Protein AF-A0A7S1ILS4-F1 (afdb_monomer_lite)

InterPro domains:
  IPR007502 Helicase-associated domain [SM00847] (25-120)
  IPR048333 Helicase associated domain (HA2), winged-helix domain [PF04408] (26-55)

Radius of gyration: 20.79 Å; chains: 1; bounding box: 52×35×56 Å

pLDDT: mean 87.84, std 11.32, range [39.38, 97.0]

Organism: NCBI:txid73025

Structure (mmCIF, N/CA/C/O backbone):
data_AF-A0A7S1ILS4-F1
#
_entry.id   AF-A0A7S1ILS4-F1
#
loop_
_atom_site.group_PDB
_atom_site.id
_atom_site.type_symbol
_atom_site.label_atom_id
_atom_site.label_alt_id
_atom_site.label_comp_id
_atom_site.label_asym_id
_atom_site.label_entity_id
_atom_site.label_seq_id
_atom_site.pdbx_PDB_ins_code
_atom_site.Cartn_x
_atom_site.Cartn_y
_atom_site.Cartn_z
_atom_site.occupancy
_atom_site.B_iso_or_equiv
_atom_site.auth_seq_id
_atom_site.auth_comp_id
_atom_site.auth_asym_id
_atom_site.auth_atom_id
_atom_site.pdbx_PDB_model_num
ATOM 1 N N . ILE A 1 1 ? -14.134 -7.458 15.279 1.00 80.06 1 ILE A N 1
ATOM 2 C CA . ILE A 1 1 ? -14.961 -7.548 16.512 1.00 80.06 1 ILE A CA 1
ATOM 3 C C . ILE A 1 1 ? -15.825 -6.297 16.672 1.00 80.06 1 ILE A C 1
ATOM 5 O O . ILE A 1 1 ? -17.032 -6.411 16.493 1.00 80.06 1 ILE A O 1
ATOM 9 N N . ASN A 1 2 ? -15.238 -5.109 16.867 1.00 83.38 2 ASN A N 1
ATOM 10 C CA . ASN A 1 2 ? -16.013 -3.866 17.044 1.00 83.38 2 ASN A CA 1
ATOM 11 C C . ASN A 1 2 ? -16.892 -3.510 15.831 1.00 83.38 2 ASN A C 1
ATOM 13 O O . ASN A 1 2 ? -18.072 -3.226 16.004 1.00 83.38 2 ASN A O 1
ATOM 17 N N . ALA A 1 3 ? -16.368 -3.621 14.603 1.00 84.06 3 ALA A N 1
ATOM 18 C CA . ALA A 1 3 ? -17.144 -3.367 13.380 1.00 84.06 3 ALA A CA 1
ATOM 19 C C . ALA A 1 3 ? -18.372 -4.288 13.229 1.00 84.06 3 ALA A C 1
ATOM 21 O O . ALA A 1 3 ? -19.401 -3.876 12.707 1.00 84.06 3 ALA A O 1
ATOM 22 N N . LEU A 1 4 ? -18.276 -5.519 13.742 1.00 86.44 4 LEU A N 1
ATOM 23 C CA . LEU A 1 4 ? -19.348 -6.518 13.724 1.00 86.44 4 LEU A CA 1
ATOM 24 C C . LEU A 1 4 ? -20.260 -6.437 14.960 1.00 86.44 4 LEU A C 1
ATOM 26 O O . LEU A 1 4 ? -21.160 -7.256 15.103 1.00 86.44 4 LEU A O 1
ATOM 30 N N . ARG A 1 5 ? -20.025 -5.474 15.865 1.00 85.31 5 ARG A N 1
ATOM 31 C CA . ARG A 1 5 ? -20.774 -5.289 17.122 1.00 85.31 5 ARG A CA 1
ATOM 32 C C . ARG A 1 5 ? -20.798 -6.537 18.016 1.00 85.31 5 ARG A C 1
ATOM 34 O O . ARG A 1 5 ? -21.781 -6.797 18.700 1.00 85.31 5 ARG A O 1
A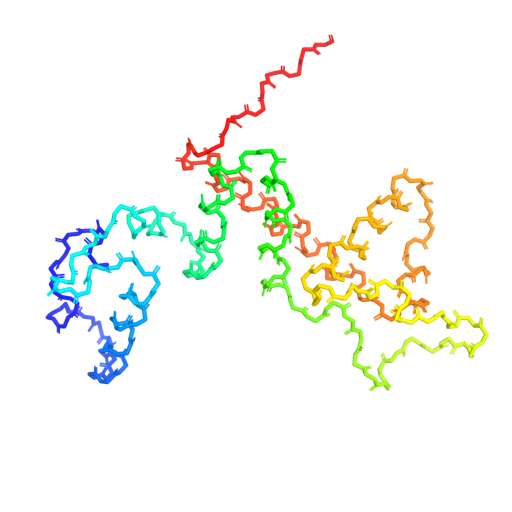TOM 41 N N . LEU A 1 6 ? -19.695 -7.286 18.039 1.00 86.12 6 LEU A N 1
ATOM 42 C CA . LEU A 1 6 ? -19.567 -8.535 18.805 1.00 86.12 6 LEU A CA 1
ATOM 43 C C . LEU A 1 6 ? -19.158 -8.337 20.280 1.00 86.12 6 LEU A C 1
ATOM 45 O O . LEU A 1 6 ? -18.887 -9.314 20.972 1.00 86.12 6 LEU A O 1
ATOM 49 N N . GLY A 1 7 ? -19.120 -7.094 20.769 1.00 85.62 7 GLY A N 1
ATOM 50 C CA . GLY A 1 7 ? -18.762 -6.762 22.152 1.00 85.62 7 GLY A CA 1
ATOM 51 C C . GLY A 1 7 ? -17.266 -6.521 22.369 1.00 85.62 7 GLY A C 1
ATOM 52 O O . GLY A 1 7 ? -16.534 -6.227 21.425 1.00 85.62 7 GLY A O 1
ATOM 53 N N . ASP A 1 8 ? -16.830 -6.606 23.629 1.00 86.88 8 ASP A N 1
ATOM 54 C CA . ASP A 1 8 ? -15.442 -6.350 24.031 1.00 86.88 8 ASP A CA 1
ATOM 55 C C . ASP A 1 8 ? -14.507 -7.463 23.512 1.00 86.88 8 ASP A C 1
ATOM 57 O O . ASP A 1 8 ? -14.719 -8.640 23.838 1.00 86.88 8 ASP A O 1
ATOM 61 N N . PRO A 1 9 ? -13.449 -7.133 22.743 1.00 87.69 9 PRO A N 1
ATOM 62 C CA . PRO A 1 9 ? -12.479 -8.117 22.271 1.00 87.69 9 PRO A CA 1
ATOM 63 C C . PRO A 1 9 ? -11.789 -8.904 23.400 1.00 87.69 9 PRO A C 1
ATOM 65 O O . PRO A 1 9 ? -11.354 -10.028 23.157 1.00 87.69 9 PRO A O 1
ATOM 68 N N . ARG A 1 10 ? -11.739 -8.379 24.634 1.00 89.88 10 ARG A N 1
ATOM 69 C CA . ARG A 1 10 ? -11.186 -9.072 25.819 1.00 89.88 10 ARG A CA 1
ATOM 70 C C . ARG A 1 10 ? -12.061 -10.231 26.294 1.00 89.88 10 ARG A C 1
ATOM 72 O O . ARG A 1 10 ? -11.562 -11.255 26.770 1.00 89.88 10 ARG A O 1
ATOM 79 N N . ALA A 1 11 ? -13.374 -10.079 26.159 1.00 89.12 11 ALA A N 1
ATOM 80 C CA . ALA A 1 11 ? -14.349 -11.092 26.547 1.00 89.12 11 ALA A CA 1
ATOM 81 C C . ALA A 1 11 ? -14.649 -12.082 25.409 1.00 89.12 11 ALA A C 1
ATOM 83 O O . ALA A 1 11 ? -15.169 -13.169 25.669 1.00 89.12 11 ALA A O 1
ATOM 84 N N . PHE A 1 12 ? -14.300 -11.736 24.165 1.00 89.06 12 PHE A N 1
ATOM 85 C CA . PHE A 1 12 ? -14.643 -12.519 22.983 1.00 89.06 12 PHE A CA 1
ATOM 86 C C . PHE A 1 12 ? -14.019 -13.936 23.014 1.00 89.06 12 PHE A C 1
ATOM 88 O O . PHE A 1 12 ? -12.821 -14.084 23.281 1.00 89.06 12 PHE A O 1
ATOM 95 N N . PRO A 1 13 ? -14.801 -15.005 22.762 1.00 88.06 13 PRO A N 1
ATOM 96 C CA . PRO A 1 13 ? -14.333 -16.386 22.877 1.00 88.06 13 PRO A CA 1
ATOM 97 C C . PRO A 1 13 ? -13.528 -16.821 21.641 1.00 88.06 13 PRO A C 1
ATOM 99 O O . PRO A 1 13 ? -14.026 -17.526 20.767 1.00 88.06 13 PRO A O 1
ATOM 102 N N . ILE A 1 14 ? -12.266 -16.394 21.567 1.00 87.44 14 ILE A N 1
ATOM 103 C CA . ILE A 1 14 ? -11.302 -16.841 20.548 1.00 87.44 14 ILE A CA 1
ATOM 104 C C . ILE A 1 14 ? -10.793 -18.245 20.916 1.00 87.44 14 ILE A C 1
ATOM 106 O O . ILE A 1 14 ? -10.495 -18.488 22.085 1.00 87.44 14 ILE A O 1
ATOM 110 N N . LEU A 1 15 ? -10.685 -19.145 19.927 1.00 89.38 15 LEU A N 1
ATOM 111 C CA . LEU A 1 15 ? -10.233 -20.534 20.113 1.00 89.38 15 LEU A CA 1
ATOM 112 C C . LEU A 1 15 ? -8.849 -20.605 20.778 1.00 89.38 15 LEU A C 1
ATOM 114 O O . LEU A 1 15 ? -8.685 -21.257 21.804 1.00 89.38 15 LEU A O 1
ATOM 118 N N . GLU A 1 16 ? -7.879 -19.882 20.220 1.00 90.31 16 GLU A N 1
ATOM 119 C CA . GLU A 1 16 ? -6.555 -19.680 20.806 1.00 90.31 16 GLU A CA 1
ATOM 120 C C . GLU A 1 16 ? -6.439 -18.219 21.234 1.00 90.31 16 GLU A C 1
ATOM 122 O O . GLU A 1 16 ? -6.254 -17.318 20.412 1.00 90.31 16 GLU A O 1
ATOM 127 N N . ARG A 1 17 ? -6.626 -17.959 22.532 1.00 88.06 17 ARG A N 1
ATOM 128 C CA . ARG A 1 17 ? -6.577 -16.589 23.047 1.00 88.06 17 ARG A CA 1
ATOM 129 C C . ARG A 1 17 ? -5.143 -16.046 22.987 1.00 88.06 17 ARG A C 1
ATOM 131 O O . ARG A 1 17 ? -4.243 -16.682 23.540 1.00 88.06 17 ARG A O 1
ATOM 138 N N . PRO A 1 18 ? -4.923 -14.853 22.401 1.00 90.81 18 PRO A N 1
ATOM 139 C CA . PRO A 1 18 ? -3.644 -14.168 22.522 1.00 90.81 18 PRO A CA 1
ATOM 140 C C . PRO A 1 18 ? -3.400 -13.748 23.977 1.00 90.81 18 PRO A C 1
ATOM 142 O O . PRO A 1 18 ? -4.325 -13.685 24.793 1.00 90.81 18 PRO A O 1
ATOM 145 N N . SER A 1 19 ? -2.147 -13.429 24.310 1.00 93.44 19 SER A N 1
ATOM 146 C CA . SER A 1 19 ? -1.835 -12.881 25.629 1.00 93.44 19 SER A CA 1
ATOM 147 C C . SER A 1 19 ? -2.535 -11.534 25.834 1.00 93.44 19 SER A C 1
ATOM 149 O O . SER A 1 19 ? -2.766 -10.777 24.888 1.00 93.44 19 SER A O 1
ATOM 151 N N . TYR A 1 20 ? -2.841 -11.211 27.092 1.00 92.62 20 TYR A N 1
ATOM 152 C CA . TYR A 1 20 ? -3.469 -9.936 27.443 1.00 92.62 20 TYR A CA 1
ATOM 153 C C . TYR A 1 20 ? -2.664 -8.734 26.924 1.00 92.62 20 TYR A C 1
ATOM 155 O O . TYR A 1 20 ? -3.233 -7.785 26.401 1.00 92.62 20 TYR A O 1
ATOM 163 N N . GLN A 1 21 ? -1.332 -8.803 27.004 1.00 95.00 21 GLN A N 1
ATOM 164 C CA . GLN A 1 21 ? -0.444 -7.740 26.525 1.00 95.00 21 GLN A CA 1
ATOM 165 C C . GLN A 1 21 ? -0.574 -7.513 25.015 1.00 95.00 21 GLN A C 1
ATOM 167 O O . GLN A 1 21 ? -0.742 -6.376 24.591 1.00 95.00 21 GLN A O 1
ATOM 172 N N . VAL A 1 22 ? -0.584 -8.587 24.215 1.00 94.31 22 VAL A N 1
ATOM 173 C CA . VAL A 1 22 ? -0.757 -8.495 22.754 1.00 94.31 22 VAL A CA 1
ATOM 174 C C . VAL A 1 22 ? -2.101 -7.861 22.401 1.00 94.31 22 VAL A C 1
ATOM 176 O O . VAL A 1 22 ? -2.180 -7.038 21.490 1.00 94.31 22 VAL A O 1
ATOM 179 N N . LEU A 1 23 ? -3.158 -8.210 23.138 1.00 93.31 23 LEU A N 1
ATOM 180 C CA . LEU A 1 23 ? -4.479 -7.630 22.925 1.00 93.31 23 LEU A CA 1
ATOM 181 C C . LEU A 1 23 ? -4.508 -6.129 23.247 1.00 93.31 23 LEU A C 1
ATOM 183 O O . LEU A 1 23 ? -5.014 -5.341 22.449 1.00 93.31 23 LEU A O 1
ATOM 187 N N . GLU A 1 24 ? -3.942 -5.726 24.386 1.00 94.44 24 GLU A N 1
ATOM 188 C CA . GLU A 1 24 ? -3.857 -4.314 24.771 1.00 94.44 24 GLU A CA 1
ATOM 189 C C . GLU A 1 24 ? -3.020 -3.496 23.787 1.00 94.44 24 GLU A C 1
ATOM 191 O O . GLU A 1 24 ? -3.383 -2.367 23.454 1.00 94.44 24 GLU A O 1
ATOM 196 N N . ASP A 1 25 ? -1.920 -4.052 23.286 1.00 95.25 25 ASP A N 1
ATOM 197 C CA . ASP A 1 25 ? -1.067 -3.359 22.326 1.00 95.25 25 ASP A CA 1
ATOM 198 C C . ASP A 1 25 ? -1.768 -3.178 20.973 1.00 95.25 25 ASP A C 1
ATOM 200 O O . ASP A 1 25 ? -1.718 -2.082 20.410 1.00 95.25 25 ASP A O 1
ATOM 204 N N . ALA A 1 26 ? -2.536 -4.172 20.512 1.00 93.56 26 ALA A N 1
ATOM 205 C CA . ALA A 1 26 ? -3.384 -4.031 19.328 1.00 93.56 26 ALA A CA 1
ATOM 206 C C . ALA A 1 26 ? -4.468 -2.949 19.511 1.00 93.56 26 ALA A C 1
ATOM 208 O O . ALA A 1 26 ? -4.724 -2.158 18.600 1.00 93.56 26 ALA A O 1
ATOM 209 N N . ILE A 1 27 ? -5.088 -2.858 20.695 1.00 94.00 27 ILE A N 1
ATOM 210 C CA . ILE A 1 27 ? -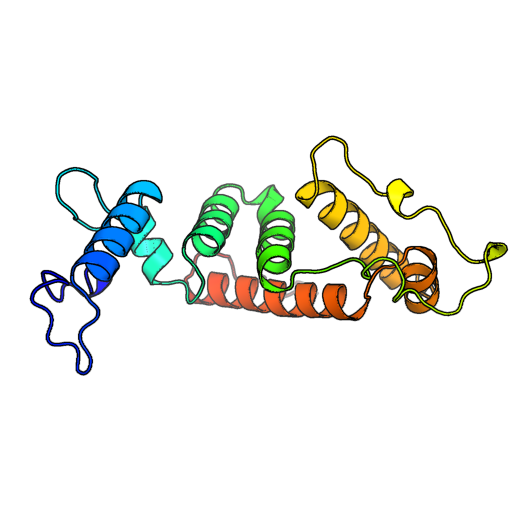6.074 -1.807 21.004 1.00 94.00 27 ILE A CA 1
ATOM 211 C C . ILE A 1 27 ? -5.412 -0.424 21.007 1.00 94.00 27 ILE A C 1
ATOM 213 O O . ILE A 1 27 ? -5.961 0.519 20.429 1.00 94.00 27 ILE A O 1
ATOM 217 N N . LYS A 1 28 ? -4.222 -0.285 21.603 1.00 94.81 28 LYS A N 1
ATOM 218 C CA . LYS A 1 28 ? -3.450 0.972 21.571 1.00 94.81 28 LYS A CA 1
ATOM 219 C C . LYS A 1 28 ? -3.077 1.370 20.147 1.00 94.81 28 LYS A C 1
ATOM 221 O O . LYS A 1 28 ? -3.155 2.549 19.807 1.00 94.81 28 LYS A O 1
ATOM 226 N N . GLU A 1 29 ? -2.689 0.417 19.307 1.00 94.25 29 GLU A N 1
ATOM 227 C CA . GLU A 1 29 ? -2.374 0.684 17.904 1.00 94.25 29 GLU A CA 1
ATOM 228 C C . GLU A 1 29 ? -3.616 1.141 17.123 1.00 94.25 29 GLU A C 1
ATOM 230 O O . GLU A 1 29 ? -3.569 2.129 16.384 1.00 94.25 29 GLU A O 1
ATOM 235 N N . LEU A 1 30 ? -4.762 0.497 17.345 1.00 94.75 30 LEU A N 1
ATOM 236 C CA . LEU A 1 30 ? -6.041 0.896 16.757 1.00 94.75 30 LEU A CA 1
ATOM 237 C C . LEU A 1 30 ? -6.490 2.302 17.198 1.00 94.75 30 LEU A C 1
ATOM 239 O O . LEU A 1 30 ? -7.032 3.057 16.389 1.00 94.75 30 LEU A O 1
ATOM 243 N N . LYS A 1 31 ? -6.231 2.682 18.453 1.00 95.06 31 LYS A N 1
ATOM 244 C CA . LYS A 1 31 ? -6.426 4.056 18.949 1.00 95.06 31 LYS A CA 1
ATOM 245 C C . LYS A 1 31 ? -5.489 5.041 18.250 1.00 95.06 31 LYS A C 1
ATOM 247 O O . LYS A 1 31 ? -5.942 5.990 17.617 1.00 95.06 31 LYS A O 1
ATOM 252 N N . LYS A 1 32 ? -4.185 4.746 18.228 1.00 93.69 32 LYS A N 1
ATOM 253 C CA . LYS A 1 32 ? -3.151 5.578 17.581 1.00 93.69 32 LYS A CA 1
ATOM 254 C C . LYS A 1 32 ? -3.416 5.808 16.090 1.00 93.69 32 LYS A C 1
ATOM 256 O O . LYS A 1 32 ? -3.142 6.881 15.557 1.00 93.69 32 LYS A O 1
ATOM 261 N N . THR A 1 33 ? -3.935 4.801 15.396 1.00 92.31 33 THR A N 1
ATOM 262 C CA . THR A 1 33 ? -4.296 4.899 13.973 1.00 92.31 33 THR A CA 1
ATOM 263 C C . THR A 1 33 ? -5.621 5.632 13.746 1.00 92.31 33 THR A C 1
ATOM 265 O O . THR A 1 33 ? -5.913 6.015 12.609 1.00 92.31 33 THR A O 1
ATOM 268 N N . GLY A 1 34 ? -6.387 5.904 14.804 1.00 93.44 34 GLY A N 1
ATOM 269 C CA . GLY A 1 34 ? -7.691 6.558 14.762 1.00 93.44 34 GLY A CA 1
ATOM 270 C C . GLY A 1 34 ? -8.828 5.631 14.335 1.00 93.44 34 GLY A C 1
ATOM 271 O O . GLY A 1 34 ? -9.903 6.121 13.996 1.00 93.44 34 GLY A O 1
ATOM 272 N N . ALA A 1 35 ? -8.610 4.312 14.315 1.00 95.19 35 ALA A N 1
ATOM 273 C CA . ALA A 1 35 ? -9.652 3.324 14.042 1.00 95.19 35 ALA A CA 1
ATOM 274 C C . ALA A 1 35 ? -10.601 3.147 15.243 1.00 95.19 35 ALA A C 1
ATOM 276 O O . ALA A 1 35 ? -11.789 2.868 15.060 1.00 95.19 35 ALA A O 1
ATOM 277 N N . LEU A 1 36 ? -10.094 3.356 16.461 1.00 95.75 36 LEU A N 1
ATOM 278 C CA . LEU A 1 36 ? -10.876 3.425 17.696 1.00 95.75 36 LEU A CA 1
ATOM 279 C C . LEU A 1 36 ? -10.750 4.807 18.345 1.00 95.75 36 LEU A C 1
ATOM 281 O O . LEU A 1 36 ? -9.738 5.485 18.192 1.00 95.75 36 LEU A O 1
ATOM 285 N N . SER A 1 37 ? -11.780 5.212 19.083 1.00 94.75 37 SER A N 1
ATOM 286 C CA . SER A 1 37 ? -11.741 6.399 19.938 1.00 94.75 37 SER A CA 1
ATOM 287 C C . SER A 1 37 ? -10.827 6.169 21.145 1.00 94.75 37 SER A C 1
ATOM 289 O O . SER A 1 37 ? -10.920 5.130 21.804 1.00 94.75 37 SER A O 1
ATOM 291 N N . ASP A 1 38 ? -9.995 7.160 21.475 1.00 90.75 38 ASP A N 1
ATOM 292 C CA . ASP A 1 38 ? -9.038 7.077 22.585 1.00 90.75 38 ASP A CA 1
ATOM 293 C C . ASP A 1 38 ? -9.709 6.806 23.940 1.00 90.75 38 ASP A C 1
ATOM 295 O O . ASP A 1 38 ? -9.248 5.951 24.704 1.00 90.75 38 ASP A O 1
ATOM 299 N N . GLY A 1 39 ? -10.814 7.505 24.220 1.00 89.69 39 GLY A N 1
ATOM 300 C CA . GLY A 1 39 ? -11.488 7.457 25.519 1.00 89.69 39 GLY A CA 1
ATOM 301 C C . GLY A 1 39 ? -12.462 6.292 25.689 1.00 89.69 39 GLY A C 1
ATOM 302 O O . GLY A 1 39 ? -12.571 5.752 26.784 1.00 89.69 39 GLY A O 1
ATOM 303 N N . THR A 1 40 ? -13.178 5.901 24.629 1.00 89.50 40 THR A N 1
ATOM 304 C CA . THR A 1 40 ? -14.315 4.963 24.736 1.00 89.50 40 THR A CA 1
ATOM 305 C C . THR A 1 40 ? -14.094 3.618 24.051 1.00 89.50 40 THR A C 1
ATOM 307 O O . THR A 1 40 ? -14.961 2.753 24.154 1.00 89.50 40 THR A O 1
ATOM 310 N N . GLU A 1 41 ? -12.990 3.442 23.314 1.00 92.12 41 GLU A N 1
ATOM 311 C CA . GLU A 1 41 ? -12.711 2.237 22.506 1.00 92.12 41 GLU A CA 1
ATOM 312 C C . GLU A 1 41 ? -13.789 1.911 21.461 1.00 92.12 41 GLU A C 1
ATOM 314 O O . GLU A 1 41 ? -13.815 0.824 20.882 1.00 92.12 41 GLU A O 1
ATOM 319 N N . GLN A 1 42 ? -14.660 2.878 21.166 1.00 92.31 42 GLN A N 1
ATOM 320 C CA . GLN A 1 42 ? -15.672 2.755 20.127 1.00 92.31 42 GLN A CA 1
ATOM 321 C C . GLN A 1 42 ? -15.042 2.894 18.747 1.00 92.31 42 GLN A C 1
ATOM 323 O O . GLN A 1 42 ? -14.107 3.673 18.548 1.00 92.31 42 GLN A O 1
ATOM 328 N N . ILE A 1 43 ? -15.576 2.148 17.782 1.00 94.94 43 ILE A N 1
ATOM 329 C CA . ILE A 1 43 ? -15.142 2.245 16.390 1.00 94.94 43 ILE A CA 1
ATOM 330 C C . ILE A 1 43 ? -15.470 3.628 15.817 1.00 94.94 43 ILE A C 1
ATOM 332 O O . ILE A 1 43 ? -16.577 4.139 15.987 1.00 94.94 43 ILE A O 1
ATOM 336 N N . THR A 1 44 ? -14.494 4.249 15.158 1.00 95.44 44 THR A N 1
ATOM 337 C CA . THR A 1 44 ? -14.668 5.553 14.504 1.00 95.44 44 THR A CA 1
ATOM 338 C C . THR A 1 44 ? -15.194 5.374 13.074 1.00 95.44 44 THR A C 1
ATOM 340 O O . THR A 1 44 ? -15.111 4.272 12.528 1.00 95.44 44 THR A O 1
ATOM 343 N N . PRO A 1 45 ? -15.671 6.438 12.395 1.00 92.88 45 PRO A N 1
ATOM 344 C CA . PRO A 1 45 ? -16.003 6.358 10.970 1.00 92.88 45 PRO A CA 1
ATOM 345 C C . PRO A 1 45 ? -14.829 5.868 10.107 1.00 92.88 45 PRO A C 1
ATOM 347 O O . PRO A 1 45 ? -15.019 5.041 9.219 1.00 92.88 45 PRO A O 1
ATOM 350 N N . MET A 1 46 ? -13.605 6.311 10.421 1.00 92.62 46 MET A N 1
ATOM 351 C CA . MET A 1 46 ? -12.381 5.810 9.786 1.00 92.62 46 MET A CA 1
ATOM 352 C C . MET A 1 46 ? -12.187 4.313 10.065 1.00 92.62 46 MET A C 1
ATOM 354 O O . MET A 1 46 ? -11.923 3.549 9.144 1.00 92.62 46 MET A O 1
ATOM 358 N N . GLY A 1 47 ? -12.374 3.869 11.311 1.00 94.25 47 GLY A N 1
ATOM 359 C CA . GLY A 1 47 ? -12.307 2.454 11.682 1.00 94.25 47 GLY A CA 1
ATOM 360 C C . GLY A 1 47 ? -13.334 1.585 10.958 1.00 94.25 47 GLY A C 1
ATOM 361 O O . GLY A 1 47 ? -13.008 0.473 10.553 1.00 94.25 47 GLY A O 1
ATOM 362 N N . CYS A 1 48 ? -14.550 2.095 10.741 1.00 92.50 48 CYS A N 1
ATOM 363 C CA . CYS A 1 48 ? -15.577 1.411 9.954 1.00 92.50 48 CYS A CA 1
ATOM 364 C C . CYS A 1 48 ? -15.151 1.219 8.495 1.00 92.50 48 CYS A C 1
ATOM 366 O O . CYS A 1 48 ? -15.357 0.135 7.958 1.00 92.50 48 CYS A O 1
ATOM 368 N N . LEU A 1 49 ? -14.544 2.236 7.871 1.00 90.75 49 LEU A N 1
ATOM 369 C CA . LEU A 1 49 ? -14.008 2.129 6.509 1.00 90.75 49 LEU A CA 1
ATOM 370 C C . LEU A 1 49 ? -12.846 1.134 6.450 1.00 90.75 49 LEU A C 1
ATOM 372 O O . LEU A 1 49 ? -12.844 0.239 5.613 1.00 90.75 49 LEU A O 1
ATOM 376 N N . LEU A 1 50 ? -11.891 1.237 7.378 1.00 92.62 50 LEU A N 1
ATOM 377 C CA . LEU A 1 50 ? -10.738 0.334 7.449 1.00 92.62 50 LEU A CA 1
ATOM 378 C C . LEU A 1 50 ? -11.153 -1.128 7.643 1.00 92.62 50 LEU A C 1
ATOM 380 O O . LEU A 1 50 ? -10.559 -2.011 7.040 1.00 92.62 50 LEU A O 1
ATOM 384 N N . ALA A 1 51 ? -12.199 -1.386 8.430 1.00 91.81 51 ALA A N 1
ATOM 385 C CA . ALA A 1 51 ? -12.712 -2.734 8.659 1.00 91.81 51 ALA A CA 1
ATOM 386 C C . ALA A 1 51 ? -13.316 -3.399 7.406 1.00 91.81 51 ALA A C 1
ATOM 388 O O . ALA A 1 51 ? -13.534 -4.609 7.422 1.00 91.81 51 ALA A O 1
ATOM 389 N N . GLN A 1 52 ? -13.601 -2.635 6.345 1.00 87.62 52 GLN A N 1
ATOM 390 C CA . GLN A 1 52 ? -14.084 -3.162 5.063 1.00 87.62 52 GLN A CA 1
ATOM 391 C C . GLN A 1 52 ? -12.944 -3.541 4.109 1.00 87.62 52 GLN A C 1
ATOM 393 O O . GLN A 1 52 ? -13.188 -4.225 3.116 1.00 87.62 52 GLN A O 1
ATOM 398 N N . LEU A 1 53 ? -11.711 -3.108 4.385 1.00 87.81 53 LEU A N 1
ATOM 399 C CA . LEU A 1 53 ? -10.571 -3.327 3.501 1.00 87.81 53 LEU A CA 1
ATOM 400 C C . LEU A 1 53 ? -9.734 -4.517 4.003 1.00 87.81 53 LEU A C 1
ATOM 402 O O . LEU A 1 53 ? -9.267 -4.487 5.141 1.00 87.81 53 LEU A O 1
ATOM 406 N N . PRO A 1 54 ? -9.486 -5.554 3.181 1.00 88.12 54 PRO A N 1
ATOM 407 C CA . PRO A 1 54 ? -8.668 -6.709 3.555 1.00 88.12 54 PRO A CA 1
ATOM 408 C C . PRO A 1 54 ? -7.164 -6.398 3.447 1.00 88.12 54 PRO A C 1
ATOM 410 O O . PRO A 1 54 ? -6.422 -7.084 2.746 1.00 88.12 54 PRO A O 1
ATOM 413 N N . VAL A 1 55 ? -6.717 -5.325 4.099 1.00 90.56 55 VAL A N 1
ATOM 414 C CA . VAL A 1 55 ? -5.320 -4.865 4.123 1.00 90.56 55 VAL A CA 1
ATOM 415 C C . VAL A 1 55 ? -4.939 -4.398 5.522 1.00 90.56 55 VAL A C 1
ATOM 417 O O . VAL A 1 55 ? -5.801 -4.098 6.347 1.00 90.56 55 VAL A O 1
ATOM 420 N N . ASP A 1 56 ? -3.638 -4.273 5.770 1.00 91.00 56 ASP A N 1
ATOM 421 C CA . ASP A 1 56 ? -3.142 -3.716 7.024 1.00 91.00 56 ASP A CA 1
ATOM 422 C C . ASP A 1 56 ? -3.612 -2.269 7.221 1.00 91.00 56 ASP A C 1
ATOM 424 O O . ASP A 1 56 ? -3.683 -1.474 6.278 1.00 91.00 56 ASP A O 1
ATOM 428 N N . ILE A 1 57 ? -3.877 -1.904 8.476 1.00 92.25 57 ILE A N 1
ATOM 429 C CA . ILE A 1 57 ? -4.450 -0.605 8.858 1.00 92.25 57 ILE A CA 1
ATOM 430 C C . ILE A 1 57 ? -3.689 0.595 8.263 1.00 92.25 57 ILE A C 1
ATOM 432 O O . ILE A 1 57 ? -4.351 1.494 7.735 1.00 92.25 57 ILE A O 1
ATOM 436 N N . PRO A 1 58 ? -2.339 0.658 8.284 1.00 92.00 58 PRO A N 1
ATOM 437 C CA . PRO A 1 58 ? -1.618 1.785 7.690 1.00 92.00 58 PRO A CA 1
ATOM 438 C C . PRO A 1 58 ? -1.859 1.919 6.181 1.00 92.00 58 PRO A C 1
ATOM 440 O O . PRO A 1 58 ? -2.091 3.025 5.694 1.00 92.00 58 PRO A O 1
ATOM 443 N N . VAL A 1 59 ? -1.865 0.798 5.451 1.00 93.94 59 VAL A N 1
ATOM 444 C CA . VAL A 1 59 ? -2.106 0.764 3.999 1.00 93.94 59 VAL A CA 1
ATOM 445 C C . VAL A 1 59 ? -3.552 1.142 3.696 1.00 93.94 59 VAL A C 1
ATOM 447 O O . VAL A 1 59 ? -3.797 2.021 2.869 1.00 93.94 59 VAL A O 1
ATOM 450 N N . GLY A 1 60 ? -4.509 0.556 4.420 1.00 94.06 60 GLY A N 1
ATOM 451 C CA . GLY A 1 60 ? -5.925 0.897 4.300 1.00 94.06 60 GLY A CA 1
ATOM 452 C C . GLY A 1 60 ? -6.169 2.386 4.531 1.00 94.06 60 GLY A C 1
ATOM 453 O O . GLY A 1 60 ? -6.907 3.016 3.779 1.00 94.06 60 GLY A O 1
ATOM 454 N N . LYS A 1 61 ? -5.482 2.993 5.506 1.00 93.38 61 LYS A N 1
ATOM 455 C CA . LYS A 1 61 ? -5.622 4.422 5.806 1.00 93.38 61 LYS A CA 1
ATOM 456 C C . LYS A 1 61 ? -5.077 5.304 4.686 1.00 93.38 61 LYS A C 1
ATOM 458 O O . LYS A 1 61 ? -5.725 6.287 4.338 1.00 93.38 61 LYS A O 1
ATOM 463 N N . ILE A 1 62 ? -3.933 4.948 4.098 1.00 94.19 62 ILE A N 1
ATOM 464 C CA . ILE A 1 62 ? -3.389 5.638 2.916 1.00 94.19 62 ILE A CA 1
ATOM 465 C C . ILE A 1 62 ? -4.405 5.598 1.770 1.00 94.19 62 ILE A C 1
ATOM 467 O O . ILE A 1 62 ? -4.695 6.632 1.173 1.00 94.19 62 ILE A O 1
ATOM 471 N N . ILE A 1 63 ? -4.988 4.427 1.506 1.00 94.25 63 ILE A N 1
ATOM 472 C CA . ILE A 1 63 ? -5.972 4.230 0.436 1.00 94.25 63 ILE A CA 1
ATOM 473 C C . ILE A 1 63 ? -7.247 5.051 0.690 1.00 94.25 63 ILE A C 1
ATOM 475 O O . ILE A 1 63 ? -7.690 5.779 -0.199 1.00 94.25 63 ILE A O 1
ATOM 479 N N . VAL A 1 64 ? -7.818 4.979 1.898 1.00 92.31 64 VAL A N 1
ATOM 480 C CA . VAL A 1 64 ? -9.034 5.728 2.269 1.00 92.31 64 VAL A CA 1
ATOM 481 C C . VAL A 1 64 ? -8.809 7.233 2.141 1.00 92.31 64 VAL A C 1
ATOM 483 O O . VAL A 1 64 ? -9.641 7.927 1.561 1.00 92.31 64 VAL A O 1
ATOM 486 N N . LEU A 1 65 ? -7.674 7.746 2.625 1.00 91.69 65 LEU A N 1
ATOM 487 C CA . LEU A 1 65 ? -7.326 9.162 2.474 1.00 91.69 65 LEU A CA 1
ATOM 488 C C . LEU A 1 65 ? -7.098 9.542 1.003 1.00 91.69 65 LEU A C 1
ATOM 490 O O . LEU A 1 65 ? -7.513 10.619 0.582 1.00 91.69 65 LEU A O 1
ATOM 494 N N . GLY A 1 66 ? -6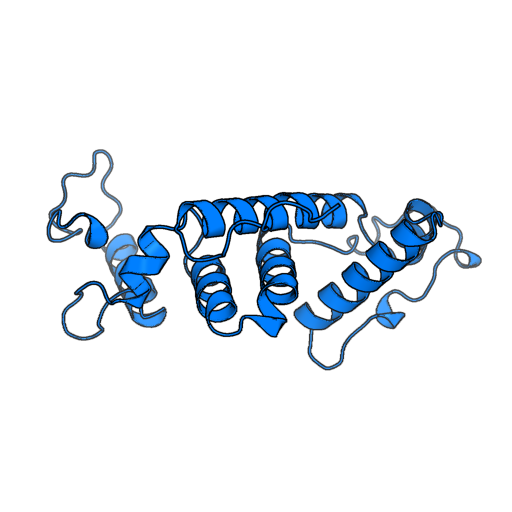.509 8.649 0.205 1.00 92.50 66 GLY A N 1
ATOM 495 C CA . GLY A 1 66 ? -6.360 8.829 -1.239 1.00 92.50 66 GLY A CA 1
ATOM 496 C C . GLY A 1 66 ? -7.692 8.967 -1.975 1.00 92.50 66 GLY A C 1
ATOM 497 O O . GLY A 1 66 ? -7.782 9.751 -2.913 1.00 92.50 66 GLY A O 1
ATOM 498 N N . CYS A 1 67 ? -8.742 8.271 -1.527 1.00 90.75 67 CYS A N 1
ATOM 499 C CA . CYS A 1 67 ? -10.081 8.389 -2.119 1.00 90.75 67 CYS A CA 1
ATOM 500 C C . CYS A 1 67 ? -10.688 9.785 -1.916 1.00 90.75 67 CYS A C 1
ATOM 502 O O . CYS A 1 67 ? -11.451 10.252 -2.757 1.00 90.75 67 CYS A O 1
ATOM 504 N N . ILE A 1 68 ? -10.328 10.469 -0.824 1.00 88.38 68 ILE A N 1
ATOM 505 C CA . ILE A 1 68 ? -10.735 11.859 -0.567 1.00 88.38 68 ILE A CA 1
ATOM 506 C C . ILE A 1 68 ? -10.003 12.813 -1.529 1.00 88.38 68 ILE A C 1
ATOM 508 O O . ILE A 1 68 ? -10.565 13.813 -1.966 1.00 88.38 68 ILE A O 1
ATOM 512 N N . LEU A 1 69 ? -8.760 12.485 -1.896 1.00 86.94 69 LEU A N 1
ATOM 513 C CA . LEU A 1 69 ? -7.895 13.252 -2.797 1.00 86.94 69 LEU A CA 1
ATOM 514 C C . LEU A 1 69 ? -7.953 12.704 -4.234 1.00 86.94 69 LEU A C 1
ATOM 516 O O . LEU A 1 69 ? -6.926 12.312 -4.796 1.00 86.94 69 LEU A O 1
ATOM 520 N N . ALA A 1 70 ? -9.158 12.669 -4.814 1.00 80.88 70 ALA A N 1
ATOM 521 C CA . ALA A 1 70 ? -9.487 11.951 -6.053 1.00 80.88 70 ALA A CA 1
ATOM 522 C C . ALA A 1 70 ? -8.472 12.117 -7.206 1.00 80.88 70 ALA A C 1
ATOM 524 O O . ALA A 1 70 ? -8.148 11.139 -7.878 1.00 80.88 70 ALA A O 1
ATOM 525 N N . GLU A 1 71 ? -7.915 13.316 -7.404 1.00 87.62 71 GLU A N 1
ATOM 526 C CA . GLU A 1 71 ? -6.940 13.614 -8.470 1.00 87.62 71 GLU A CA 1
ATOM 527 C C . GLU A 1 71 ? -5.621 12.829 -8.351 1.00 87.62 71 GLU A C 1
ATOM 529 O O . GLU A 1 71 ? -4.926 12.614 -9.341 1.00 87.62 71 GLU A O 1
ATOM 534 N N . THR A 1 72 ? -5.270 12.378 -7.146 1.00 90.81 72 THR A N 1
ATOM 535 C CA . THR A 1 72 ? -4.002 11.687 -6.858 1.00 90.81 72 THR A CA 1
ATOM 536 C C . THR A 1 72 ? -4.180 10.211 -6.528 1.00 90.81 72 THR A C 1
ATOM 538 O O . THR A 1 72 ? -3.197 9.532 -6.222 1.00 90.81 72 THR A O 1
ATOM 541 N N . LEU A 1 73 ? -5.411 9.690 -6.613 1.00 93.00 73 LEU A N 1
ATOM 542 C CA . LEU A 1 73 ? -5.736 8.330 -6.188 1.00 93.00 73 LEU A CA 1
ATOM 543 C C . LEU A 1 73 ? -4.848 7.288 -6.879 1.00 93.00 73 LEU A C 1
ATOM 545 O O . LEU A 1 73 ? -4.318 6.408 -6.212 1.00 93.00 73 LEU A O 1
ATOM 549 N N . ASP A 1 74 ? -4.611 7.410 -8.185 1.00 93.38 74 ASP A N 1
ATOM 550 C CA . ASP A 1 74 ? -3.763 6.469 -8.930 1.00 93.38 74 ASP A CA 1
ATOM 551 C C . ASP A 1 74 ? -2.322 6.395 -8.377 1.00 93.38 74 ASP A C 1
ATOM 553 O O . ASP A 1 74 ? -1.767 5.306 -8.171 1.00 93.38 74 ASP A O 1
ATOM 557 N N . THR A 1 75 ? -1.740 7.554 -8.060 1.00 95.12 75 THR A N 1
ATOM 558 C CA . THR A 1 75 ? -0.415 7.681 -7.436 1.00 95.12 75 THR A CA 1
ATOM 559 C C . THR A 1 75 ? -0.422 7.115 -6.020 1.00 95.12 75 THR A C 1
ATOM 561 O O . THR A 1 75 ? 0.486 6.368 -5.650 1.00 95.12 75 THR A O 1
ATOM 564 N N . VAL A 1 76 ? -1.463 7.411 -5.237 1.00 95.56 76 VAL A N 1
ATOM 565 C CA . VAL A 1 76 ? -1.623 6.895 -3.871 1.00 95.56 76 VAL A CA 1
ATOM 566 C C . VAL A 1 76 ? -1.750 5.373 -3.872 1.00 95.56 76 VAL A C 1
ATOM 568 O O . VAL A 1 76 ? -1.093 4.720 -3.067 1.00 95.56 76 VAL A O 1
ATOM 571 N N . LEU A 1 77 ? -2.511 4.786 -4.800 1.00 95.81 77 LEU A N 1
ATOM 572 C CA . LEU A 1 77 ? -2.626 3.331 -4.938 1.00 95.81 77 LEU A CA 1
ATOM 573 C C . LEU A 1 77 ? -1.301 2.690 -5.359 1.00 95.81 77 LEU A C 1
ATOM 575 O O . LEU A 1 77 ? -0.955 1.616 -4.870 1.00 95.81 77 LEU A O 1
ATOM 579 N N . THR A 1 78 ? -0.542 3.354 -6.232 1.00 96.62 78 THR A N 1
ATOM 580 C CA . THR A 1 78 ? 0.803 2.907 -6.627 1.00 96.62 78 THR A CA 1
ATOM 581 C C . THR A 1 78 ? 1.745 2.890 -5.423 1.00 96.62 78 THR A C 1
ATOM 583 O O . THR A 1 78 ? 2.449 1.905 -5.194 1.00 96.62 78 THR A O 1
ATOM 586 N N . LEU A 1 79 ? 1.723 3.951 -4.613 1.00 95.19 79 LEU A N 1
ATOM 587 C CA . LEU A 1 79 ? 2.534 4.047 -3.406 1.00 95.19 79 LEU A CA 1
ATOM 588 C C . LEU A 1 79 ? 2.089 3.035 -2.340 1.00 95.19 79 LEU A C 1
ATOM 590 O O . LEU A 1 79 ? 2.931 2.341 -1.776 1.00 95.19 79 LEU A O 1
ATOM 594 N N . ALA A 1 80 ? 0.783 2.891 -2.109 1.00 95.19 80 ALA A N 1
ATOM 595 C CA . ALA A 1 80 ? 0.220 1.891 -1.207 1.00 95.19 80 ALA A CA 1
ATOM 596 C C . ALA A 1 80 ? 0.675 0.475 -1.598 1.00 95.19 80 ALA A C 1
ATOM 598 O O . ALA A 1 80 ? 1.130 -0.286 -0.747 1.00 95.19 80 ALA A O 1
ATOM 599 N N . ALA A 1 81 ? 0.625 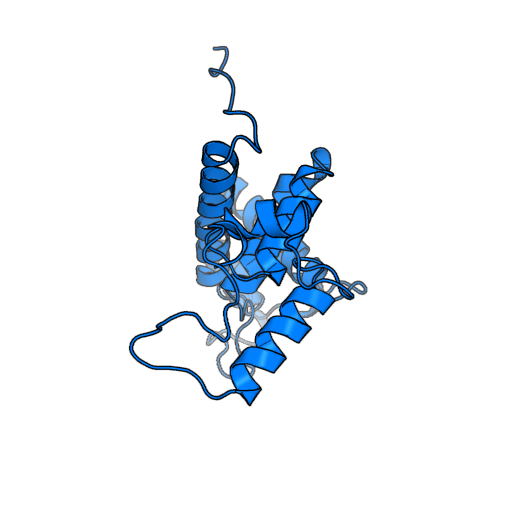0.144 -2.894 1.00 95.62 81 ALA A N 1
ATOM 600 C CA . ALA A 1 81 ? 1.062 -1.152 -3.407 1.00 95.62 81 ALA A CA 1
ATOM 601 C C . ALA A 1 81 ? 2.567 -1.383 -3.197 1.00 95.62 81 ALA A C 1
ATOM 603 O O . ALA A 1 81 ? 2.981 -2.504 -2.899 1.00 95.62 81 ALA A O 1
ATOM 604 N N . SER A 1 82 ? 3.384 -0.328 -3.284 1.00 93.88 82 SER A N 1
ATOM 605 C CA . SER A 1 82 ? 4.833 -0.425 -3.064 1.00 93.88 82 SER A CA 1
ATOM 606 C C . SER A 1 82 ? 5.201 -0.899 -1.651 1.00 93.88 82 SER A C 1
ATOM 608 O O . SER A 1 82 ? 6.154 -1.667 -1.489 1.00 93.88 82 SER A O 1
ATOM 610 N N . PHE A 1 83 ? 4.408 -0.525 -0.639 1.00 92.19 83 PHE A N 1
ATOM 611 C CA . PHE A 1 83 ? 4.626 -0.952 0.745 1.00 92.19 83 PHE A CA 1
ATOM 612 C C . PHE A 1 83 ? 4.381 -2.451 0.951 1.00 92.19 83 PHE A C 1
ATOM 614 O O . PHE A 1 83 ? 4.999 -3.046 1.834 1.00 92.19 83 PHE A O 1
ATOM 621 N N . CYS A 1 84 ? 3.537 -3.069 0.118 1.00 91.31 84 CYS A N 1
ATOM 622 C CA . CYS A 1 84 ? 3.257 -4.505 0.159 1.00 91.31 84 CYS A CA 1
ATOM 623 C C . CYS A 1 84 ? 4.326 -5.348 -0.551 1.00 91.31 84 CYS A C 1
ATOM 625 O O . CYS A 1 84 ? 4.522 -6.508 -0.202 1.00 91.31 84 CYS A O 1
ATOM 627 N N . VAL A 1 85 ? 5.001 -4.788 -1.558 1.00 89.88 85 VAL A N 1
ATOM 628 C CA . VAL A 1 85 ? 5.973 -5.523 -2.383 1.00 89.88 85 VAL A CA 1
ATOM 629 C C . VAL A 1 85 ? 7.368 -5.547 -1.752 1.00 89.88 85 VAL A C 1
ATOM 631 O O . VAL A 1 85 ? 8.011 -6.599 -1.766 1.00 89.88 85 VAL A O 1
ATOM 634 N N . GLN A 1 86 ? 7.798 -4.406 -1.191 1.00 81.25 86 GLN A N 1
ATOM 635 C CA . GLN A 1 86 ? 9.121 -4.139 -0.601 1.00 81.25 86 GLN A CA 1
ATOM 636 C C . GLN A 1 86 ? 10.331 -4.503 -1.498 1.00 81.25 86 GLN A C 1
ATOM 638 O O . GLN A 1 86 ? 10.262 -5.297 -2.430 1.00 81.25 86 GLN A O 1
ATOM 643 N N . GLY A 1 87 ? 11.496 -3.896 -1.241 1.00 81.38 87 GLY A N 1
ATOM 644 C CA . GLY A 1 87 ? 12.753 -4.315 -1.884 1.00 81.38 87 GLY A CA 1
ATOM 645 C C . GLY A 1 87 ? 12.848 -4.065 -3.397 1.00 81.38 87 GLY A C 1
ATOM 646 O O . GLY A 1 87 ? 13.233 -4.961 -4.139 1.00 81.38 87 GLY A O 1
ATOM 647 N N . LEU A 1 88 ? 12.539 -2.844 -3.854 1.00 85.25 88 LEU A N 1
ATOM 648 C CA . LEU A 1 88 ? 12.645 -2.447 -5.269 1.00 85.25 88 LEU A CA 1
ATOM 649 C C . LEU A 1 88 ? 14.063 -2.614 -5.852 1.00 85.25 88 LEU A C 1
ATOM 651 O O . LEU A 1 88 ? 14.223 -2.942 -7.027 1.00 85.25 88 LEU A O 1
ATOM 655 N N . PHE A 1 89 ? 15.091 -2.361 -5.043 1.00 85.19 89 PHE A N 1
ATOM 656 C CA . PHE A 1 89 ? 16.485 -2.408 -5.473 1.00 85.19 89 PHE A CA 1
ATOM 657 C C . PHE A 1 89 ? 17.179 -3.679 -4.988 1.00 85.19 89 PHE A C 1
ATOM 659 O O . PHE A 1 89 ? 16.959 -4.131 -3.861 1.00 85.19 89 PHE A O 1
ATOM 666 N N . HIS A 1 90 ? 18.099 -4.196 -5.799 1.00 78.56 90 HIS A N 1
ATOM 667 C CA . HIS A 1 90 ? 18.967 -5.300 -5.408 1.00 78.56 90 HIS A CA 1
ATOM 668 C C . HIS A 1 90 ? 19.811 -4.923 -4.181 1.00 78.56 90 HIS A C 1
ATOM 670 O O . HIS A 1 90 ? 20.264 -3.780 -4.019 1.00 78.56 90 HIS A O 1
ATOM 676 N N . LYS A 1 91 ? 20.065 -5.912 -3.316 1.00 69.25 91 LYS A N 1
ATOM 677 C CA . LYS A 1 91 ? 21.048 -5.777 -2.236 1.00 69.25 91 LYS A CA 1
ATOM 678 C C . LYS A 1 91 ? 22.447 -5.611 -2.842 1.00 69.25 91 LYS A C 1
ATOM 680 O O . LYS A 1 91 ? 22.777 -6.242 -3.847 1.00 69.25 91 LYS A O 1
ATOM 685 N N . LYS A 1 92 ? 23.274 -4.754 -2.229 1.00 55.59 92 LYS A N 1
ATOM 686 C CA . LYS A 1 92 ? 24.671 -4.540 -2.647 1.00 55.59 92 LYS A CA 1
ATOM 687 C C . LYS A 1 92 ? 25.401 -5.892 -2.691 1.00 55.59 92 LYS A C 1
ATOM 689 O O . LYS A 1 92 ? 25.350 -6.635 -1.718 1.00 55.59 92 LYS A O 1
ATOM 694 N N . GLY A 1 93 ? 26.046 -6.203 -3.817 1.00 59.12 93 GLY A N 1
ATOM 695 C CA . GLY A 1 93 ? 26.763 -7.469 -4.042 1.00 59.12 93 GLY A CA 1
ATOM 696 C C . GLY A 1 93 ? 25.945 -8.591 -4.697 1.00 59.12 93 GLY A C 1
ATOM 697 O O . GLY A 1 93 ? 26.531 -9.565 -5.152 1.00 59.12 93 GLY A O 1
ATOM 698 N N . SER A 1 94 ? 24.622 -8.446 -4.816 1.00 61.62 94 SER A N 1
ATOM 699 C CA . SER A 1 94 ? 23.743 -9.373 -5.559 1.00 61.62 94 SER A CA 1
ATOM 700 C C . SER A 1 94 ? 23.320 -8.808 -6.922 1.00 61.62 94 SER A C 1
ATOM 702 O O . SER A 1 94 ? 22.304 -9.217 -7.477 1.00 61.62 94 SER A O 1
ATOM 704 N N . GLY A 1 95 ? 24.048 -7.800 -7.412 1.00 61.28 95 GLY A N 1
ATOM 705 C CA . GLY A 1 95 ? 23.736 -7.103 -8.654 1.00 61.28 95 GLY A CA 1
ATOM 706 C C . GLY A 1 95 ? 23.934 -7.984 -9.892 1.00 61.28 95 GLY A C 1
ATOM 707 O O . GLY A 1 95 ? 24.605 -9.014 -9.820 1.00 61.28 95 GLY A O 1
ATOM 708 N N . PRO A 1 96 ? 23.362 -7.586 -11.037 1.00 60.53 96 PRO A N 1
ATOM 709 C CA . PRO A 1 96 ? 23.549 -8.312 -12.283 1.00 60.53 96 PRO A CA 1
ATOM 710 C C . PRO A 1 96 ? 25.039 -8.319 -12.647 1.00 60.53 96 PRO A C 1
ATOM 712 O O . PRO A 1 96 ? 25.728 -7.328 -12.412 1.00 60.53 96 PRO A O 1
ATOM 715 N N . GLY A 1 97 ? 25.531 -9.430 -13.205 1.00 67.88 97 GLY A N 1
ATOM 716 C CA . GLY A 1 97 ? 26.914 -9.602 -13.676 1.00 67.88 97 GLY A CA 1
ATOM 717 C C . GLY A 1 97 ? 27.243 -8.749 -14.907 1.00 67.88 97 GLY A C 1
ATOM 718 O O . GLY A 1 97 ? 27.698 -9.274 -15.916 1.00 67.88 97 GLY A O 1
ATOM 719 N N . LEU A 1 98 ? 26.923 -7.458 -14.836 1.00 71.44 98 LEU A N 1
ATOM 720 C CA . LEU A 1 98 ? 27.230 -6.421 -15.806 1.00 71.44 98 LEU A CA 1
ATOM 721 C C . LEU A 1 98 ? 28.666 -5.945 -15.609 1.00 71.44 98 LEU A C 1
ATOM 723 O O . LEU A 1 98 ? 29.197 -5.949 -14.494 1.00 71.44 98 LEU A O 1
ATOM 727 N N . THR A 1 99 ? 29.280 -5.493 -16.693 1.00 72.38 99 THR A N 1
ATOM 728 C CA . THR A 1 99 ? 30.572 -4.810 -16.614 1.00 72.38 99 THR A CA 1
ATOM 729 C C . THR A 1 99 ? 30.398 -3.415 -15.987 1.00 72.38 99 THR A C 1
ATOM 731 O O . THR A 1 99 ? 29.304 -2.845 -16.052 1.00 72.38 99 THR A O 1
ATOM 734 N N . PRO A 1 100 ? 31.446 -2.819 -15.385 1.00 70.88 100 PRO A N 1
ATOM 735 C CA . PRO A 1 100 ? 31.360 -1.481 -14.789 1.00 70.88 100 PRO A CA 1
ATOM 736 C C . PRO A 1 100 ? 30.867 -0.385 -15.748 1.00 70.88 100 PRO A C 1
ATOM 738 O O . PRO A 1 100 ? 30.261 0.578 -15.296 1.00 70.88 100 PRO A O 1
ATOM 741 N N . GLU A 1 101 ? 31.089 -0.541 -17.057 1.00 72.44 101 GLU A N 1
ATOM 742 C CA . GLU A 1 101 ? 30.649 0.400 -18.100 1.00 72.44 101 GLU A CA 1
ATOM 743 C C . GLU A 1 101 ? 29.146 0.302 -18.407 1.00 72.44 101 GLU A C 1
ATOM 745 O O . GLU A 1 101 ? 28.537 1.248 -18.903 1.00 72.44 101 GLU A O 1
ATOM 750 N N . GLU A 1 102 ? 28.527 -0.841 -18.111 1.00 72.25 102 GLU A N 1
ATOM 751 C CA . GLU A 1 102 ? 27.097 -1.071 -18.323 1.00 72.25 102 GLU A CA 1
ATOM 752 C C . GLU A 1 102 ? 26.252 -0.629 -17.126 1.00 72.25 102 GLU A C 1
ATOM 754 O O . GLU A 1 102 ? 25.037 -0.463 -17.256 1.00 72.25 102 GLU A O 1
ATOM 759 N N . VAL A 1 103 ? 26.880 -0.450 -15.964 1.00 78.75 103 VAL A N 1
ATOM 760 C CA . VAL A 1 103 ? 26.227 -0.004 -14.736 1.00 78.75 103 VAL A CA 1
ATOM 761 C C . VAL A 1 103 ? 25.975 1.499 -14.803 1.00 78.75 103 VAL A C 1
ATOM 763 O O . VAL A 1 103 ? 26.882 2.293 -15.025 1.00 78.75 103 VAL A O 1
ATOM 766 N N . THR A 1 104 ? 24.729 1.901 -14.570 1.00 80.38 104 THR A N 1
ATOM 767 C CA . THR A 1 104 ? 24.358 3.311 -14.413 1.00 80.38 104 THR A CA 1
ATOM 768 C C . THR A 1 104 ? 24.215 3.646 -12.932 1.00 80.38 104 THR A C 1
ATOM 770 O O . THR A 1 104 ? 23.939 2.773 -12.106 1.00 80.38 104 THR A O 1
ATOM 773 N N . ASP A 1 105 ? 24.396 4.920 -12.579 1.00 78.31 105 ASP A N 1
ATOM 774 C CA . ASP A 1 105 ? 24.206 5.380 -11.208 1.00 78.31 105 ASP A CA 1
ATOM 775 C C . ASP A 1 105 ? 22.778 5.074 -10.720 1.00 78.31 105 ASP A C 1
ATOM 777 O O . ASP A 1 105 ? 21.774 5.529 -11.284 1.00 78.31 105 ASP A O 1
ATOM 781 N N . ARG A 1 106 ? 22.688 4.282 -9.646 1.00 74.56 106 ARG A N 1
ATOM 782 C CA . ARG A 1 106 ? 21.431 3.970 -8.955 1.00 74.56 106 ARG A CA 1
ATOM 783 C C . ARG A 1 106 ? 20.790 5.235 -8.379 1.00 74.56 106 ARG A C 1
ATOM 785 O O . ARG A 1 106 ? 19.565 5.306 -8.319 1.00 74.56 106 ARG A O 1
ATOM 792 N N . HIS A 1 107 ? 21.599 6.214 -7.984 1.00 82.38 107 HIS A N 1
ATOM 793 C CA . HIS A 1 107 ? 21.144 7.439 -7.335 1.00 82.38 107 HIS A CA 1
ATOM 794 C C . HIS A 1 107 ? 20.535 8.454 -8.311 1.00 82.38 107 HIS A C 1
ATOM 796 O O . HIS A 1 107 ? 19.967 9.454 -7.878 1.00 82.38 107 HIS A O 1
ATOM 802 N N . LEU A 1 108 ? 20.559 8.182 -9.625 1.00 85.94 108 LEU A N 1
ATOM 803 C CA . LEU A 1 108 ? 19.966 9.054 -10.646 1.00 85.94 108 LEU A CA 1
ATOM 804 C C . LEU A 1 108 ? 18.490 9.383 -10.363 1.00 85.94 108 LEU A C 1
ATOM 806 O O . LEU A 1 108 ? 18.019 10.483 -10.652 1.00 85.94 108 LEU A O 1
ATOM 810 N N . TYR A 1 109 ? 17.752 8.425 -9.800 1.00 87.31 109 TYR A N 1
ATOM 811 C CA . TYR A 1 109 ? 16.327 8.575 -9.516 1.00 87.31 109 TYR A CA 1
ATOM 812 C C . TYR A 1 109 ? 16.025 8.914 -8.053 1.00 87.31 109 TYR A C 1
ATOM 814 O O . TYR A 1 109 ? 14.848 9.022 -7.699 1.00 87.31 109 TYR A O 1
ATOM 822 N N . ASP A 1 110 ? 17.045 9.149 -7.227 1.00 91.06 110 ASP A N 1
ATOM 823 C CA . ASP A 1 110 ? 16.848 9.501 -5.826 1.00 91.06 110 ASP A CA 1
ATOM 824 C C . ASP A 1 110 ? 16.098 10.828 -5.696 1.00 91.06 110 ASP A C 1
ATOM 826 O O . ASP A 1 110 ? 16.371 11.830 -6.369 1.00 91.06 110 ASP A O 1
ATOM 830 N N . SER A 1 111 ? 15.104 10.827 -4.817 1.00 93.38 111 SER A N 1
ATOM 831 C CA . SER A 1 111 ? 14.345 12.012 -4.469 1.00 93.38 111 SER A CA 1
ATOM 832 C C . SER A 1 111 ? 14.815 12.566 -3.125 1.00 93.38 111 SER A C 1
ATOM 834 O O . SER A 1 111 ? 14.877 11.812 -2.151 1.00 93.38 111 SER A O 1
ATOM 836 N N . PRO A 1 112 ? 15.036 13.890 -3.002 1.00 93.12 112 PRO A N 1
ATOM 837 C CA . PRO A 1 112 ? 15.309 14.517 -1.707 1.00 93.12 112 PRO A CA 1
ATOM 838 C C . PRO A 1 112 ? 14.113 14.422 -0.745 1.00 93.12 112 PRO A C 1
ATOM 840 O O . PRO A 1 112 ? 14.257 14.659 0.449 1.00 93.12 112 PRO A O 1
ATOM 843 N N . HIS A 1 113 ? 12.930 14.057 -1.251 1.00 93.06 113 HIS A N 1
ATOM 844 C CA . HIS A 1 113 ? 11.716 13.852 -0.461 1.00 93.06 113 HIS A CA 1
ATOM 845 C C . HIS A 1 113 ? 11.593 12.426 0.110 1.00 93.06 113 HIS A C 1
ATOM 847 O O . HIS A 1 113 ? 10.583 12.101 0.733 1.00 93.06 113 HIS A O 1
ATOM 853 N N . GLY A 1 114 ? 12.606 11.577 -0.093 1.00 91.94 114 GLY A N 1
ATOM 854 C CA . GLY A 1 114 ? 12.706 10.244 0.498 1.00 91.94 114 GLY A CA 1
ATOM 855 C C . GLY A 1 114 ? 12.222 9.102 -0.398 1.00 91.94 114 GLY A C 1
ATOM 856 O O . GLY A 1 114 ? 11.774 9.295 -1.533 1.00 91.94 114 GLY A O 1
ATOM 857 N N . ASP A 1 115 ? 12.302 7.888 0.150 1.00 90.31 115 ASP A N 1
ATOM 858 C CA . ASP A 1 115 ? 12.179 6.622 -0.587 1.00 90.31 115 ASP A CA 1
ATOM 859 C C . ASP A 1 115 ? 10.857 6.460 -1.342 1.00 90.31 115 ASP A C 1
ATOM 861 O O . ASP A 1 115 ? 10.836 5.914 -2.442 1.00 90.31 115 ASP A O 1
ATOM 865 N N . CYS A 1 116 ? 9.757 6.974 -0.790 1.00 92.38 116 CYS A N 1
ATOM 866 C CA . CYS A 1 116 ? 8.442 6.930 -1.433 1.00 92.38 116 CYS A CA 1
ATOM 867 C C . CYS A 1 116 ? 8.448 7.667 -2.781 1.00 92.38 116 CYS A C 1
ATOM 869 O O . CYS A 1 116 ? 7.930 7.171 -3.780 1.00 92.38 116 CYS A O 1
ATOM 871 N N . PHE A 1 117 ? 9.072 8.844 -2.828 1.00 93.81 117 PHE A N 1
ATOM 872 C CA . PHE A 1 117 ? 9.164 9.638 -4.050 1.00 93.81 117 PHE A CA 1
ATOM 873 C C . PHE A 1 117 ? 10.196 9.063 -5.020 1.00 93.81 117 PHE A C 1
ATOM 875 O O . PHE A 1 117 ? 9.968 9.090 -6.229 1.00 93.81 117 PHE A O 1
ATOM 882 N N . THR A 1 118 ? 11.297 8.506 -4.506 1.00 93.81 118 THR A N 1
ATOM 883 C CA . THR A 1 118 ? 12.261 7.743 -5.313 1.00 93.81 118 THR A CA 1
ATOM 884 C C . THR A 1 118 ? 11.565 6.573 -6.010 1.00 93.81 118 THR A C 1
ATOM 886 O O . THR A 1 118 ? 11.697 6.409 -7.222 1.00 93.81 118 THR A O 1
ATOM 889 N N . PHE A 1 119 ? 10.751 5.805 -5.275 1.00 94.88 119 PHE A N 1
ATOM 890 C CA . PHE A 1 119 ? 9.963 4.706 -5.832 1.00 94.88 119 PHE A CA 1
ATOM 891 C C . PHE A 1 119 ? 9.036 5.189 -6.949 1.00 94.88 119 PHE A C 1
ATOM 893 O O . PHE A 1 119 ? 9.060 4.631 -8.044 1.00 94.88 119 PHE A O 1
ATOM 900 N N . LEU A 1 120 ? 8.249 6.243 -6.703 1.00 95.12 120 LEU A N 1
ATOM 901 C CA . LEU A 1 120 ? 7.319 6.784 -7.700 1.00 95.12 120 LEU A CA 1
ATOM 902 C C . LEU A 1 120 ? 8.041 7.263 -8.966 1.00 95.12 120 LEU A C 1
ATOM 904 O O . LEU A 1 120 ? 7.546 7.028 -10.069 1.00 95.12 120 LEU A O 1
ATOM 908 N N . ARG A 1 121 ? 9.225 7.876 -8.830 1.00 95.25 121 ARG A N 1
ATOM 909 C CA . ARG A 1 121 ? 10.040 8.302 -9.975 1.00 95.25 121 ARG A CA 1
ATOM 910 C C . ARG A 1 121 ? 10.520 7.105 -10.796 1.00 95.25 121 ARG A C 1
ATOM 912 O O . ARG A 1 121 ? 10.353 7.103 -12.012 1.00 95.25 121 ARG A O 1
ATOM 919 N N . VAL A 1 122 ? 11.063 6.077 -10.139 1.00 95.19 122 VAL A N 1
ATOM 920 C CA . VAL A 1 122 ? 11.512 4.838 -10.798 1.00 95.19 122 VAL A CA 1
ATOM 921 C C . VAL A 1 122 ? 10.349 4.120 -11.483 1.00 95.19 122 VAL A C 1
ATOM 923 O O . VAL A 1 122 ? 10.472 3.700 -12.632 1.00 95.19 122 VAL A O 1
ATOM 926 N N . PHE A 1 123 ? 9.211 3.996 -10.799 1.00 96.31 123 PHE A N 1
ATOM 927 C CA . PHE A 1 123 ? 8.022 3.339 -11.332 1.00 96.31 123 PHE A CA 1
ATOM 928 C C . PHE A 1 123 ? 7.471 4.081 -12.556 1.00 96.31 123 PHE A C 1
ATOM 930 O O . PHE A 1 123 ? 7.224 3.457 -13.587 1.00 96.31 123 PHE A O 1
ATOM 937 N N . GLY A 1 124 ? 7.318 5.407 -12.472 1.00 95.88 124 GLY A N 1
ATOM 938 C CA . GLY A 1 124 ? 6.825 6.229 -13.581 1.00 95.88 124 GLY A CA 1
ATOM 939 C C . GLY A 1 124 ? 7.733 6.155 -14.806 1.00 95.88 124 GLY A C 1
ATOM 940 O O . GLY A 1 124 ? 7.260 5.958 -15.924 1.00 95.88 124 GLY A O 1
ATOM 941 N N . GLU A 1 125 ? 9.043 6.215 -14.587 1.00 96.06 125 GLU A N 1
ATOM 942 C CA . GLU A 1 125 ? 10.035 6.067 -15.646 1.00 96.06 125 GLU A CA 1
ATOM 943 C C . GLU A 1 125 ? 9.967 4.679 -16.311 1.00 96.06 125 GLU A C 1
ATOM 945 O O . GLU A 1 125 ? 10.007 4.559 -17.538 1.00 96.06 125 GLU A O 1
ATOM 950 N N . TRP A 1 126 ? 9.829 3.614 -15.520 1.00 96.81 126 TRP A N 1
ATOM 951 C CA . 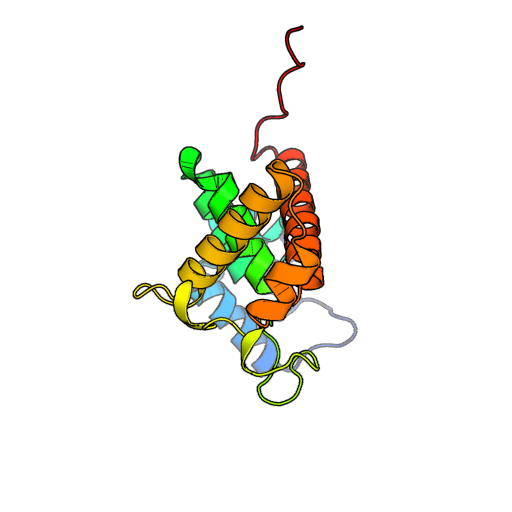TRP A 1 126 ? 9.680 2.261 -16.051 1.00 96.81 126 TRP A CA 1
ATOM 952 C C . TRP A 1 126 ? 8.413 2.108 -16.902 1.00 96.81 126 TRP A C 1
ATOM 954 O O . TRP A 1 126 ? 8.475 1.547 -18.000 1.00 96.81 126 TRP A O 1
ATOM 964 N N . VAL A 1 127 ? 7.279 2.645 -16.438 1.00 96.88 127 VAL A N 1
ATOM 965 C CA . VAL A 1 127 ? 6.012 2.654 -17.192 1.00 96.88 127 VAL A CA 1
ATOM 966 C C . VAL A 1 127 ? 6.164 3.423 -18.506 1.00 96.88 127 VAL A C 1
ATOM 968 O O . VAL A 1 127 ? 5.724 2.946 -19.554 1.00 96.88 127 VAL A O 1
ATOM 971 N N . HIS A 1 128 ? 6.829 4.578 -18.480 1.00 96.75 128 HIS A N 1
ATOM 972 C CA . HIS A 1 128 ? 7.080 5.391 -19.671 1.00 96.75 128 HIS A CA 1
ATOM 973 C C . HIS A 1 128 ? 7.913 4.641 -20.719 1.00 96.75 128 HIS A C 1
ATOM 975 O O . HIS A 1 128 ? 7.526 4.560 -21.890 1.00 96.75 128 HIS A O 1
ATOM 981 N N . ARG A 1 129 ? 9.008 3.998 -20.294 1.00 96.62 129 ARG A N 1
ATOM 982 C CA . ARG A 1 129 ? 9.838 3.149 -21.166 1.00 96.62 129 ARG A CA 1
ATOM 983 C C . ARG A 1 129 ? 9.076 1.943 -21.715 1.00 96.62 129 ARG A C 1
ATOM 985 O O . ARG A 1 129 ? 9.209 1.620 -22.898 1.00 96.62 129 ARG A O 1
ATOM 992 N N . LYS A 1 130 ? 8.232 1.301 -20.894 1.00 94.62 130 LYS A N 1
ATOM 993 C CA . LYS A 1 130 ? 7.327 0.232 -21.355 1.00 94.62 130 LYS A CA 1
ATOM 994 C C . LYS A 1 130 ? 6.398 0.717 -22.464 1.00 94.62 130 LYS A C 1
ATOM 996 O O . LYS A 1 130 ? 6.264 0.025 -23.472 1.00 94.62 130 LYS A O 1
ATOM 1001 N N . GLY A 1 131 ? 5.796 1.897 -22.310 1.00 95.31 131 GLY A N 1
ATOM 1002 C CA . GLY A 1 131 ? 4.912 2.497 -23.316 1.00 95.31 131 GLY A CA 1
ATOM 1003 C C . GLY A 1 131 ? 5.608 2.738 -24.659 1.00 95.31 131 GLY A C 1
ATOM 1004 O O . GLY A 1 131 ? 5.015 2.525 -25.715 1.00 95.31 131 GLY A O 1
ATOM 1005 N N . ARG A 1 132 ? 6.898 3.085 -24.624 1.00 96.88 132 ARG A N 1
ATOM 1006 C CA . ARG A 1 132 ? 7.760 3.247 -25.808 1.00 96.88 132 ARG A CA 1
ATOM 1007 C C . ARG A 1 132 ? 8.310 1.938 -26.380 1.00 96.88 132 ARG A C 1
ATOM 1009 O O . ARG A 1 132 ? 9.021 1.972 -27.380 1.00 96.88 132 ARG A O 1
ATOM 1016 N N . ARG A 1 133 ? 7.967 0.791 -25.782 1.00 94.19 133 ARG A N 1
ATOM 1017 C CA . ARG A 1 133 ? 8.466 -0.547 -26.153 1.00 94.19 133 ARG A CA 1
ATOM 1018 C C . ARG A 1 133 ? 9.992 -0.679 -26.055 1.00 94.19 133 ARG A C 1
ATOM 1020 O O . ARG A 1 133 ? 10.595 -1.457 -26.790 1.00 94.19 133 ARG A O 1
ATOM 1027 N N . GLU A 1 134 ? 10.610 0.068 -25.144 1.00 95.69 134 GLU A N 1
ATOM 1028 C CA . GLU A 1 134 ? 12.044 -0.029 -24.861 1.00 95.69 134 GLU A CA 1
ATOM 1029 C C . GLU A 1 134 ? 12.377 -1.301 -24.056 1.00 95.69 134 GLU A C 1
ATOM 1031 O O . GLU A 1 134 ? 11.512 -1.903 -23.408 1.00 95.69 134 GLU A O 1
ATOM 1036 N N . ASP A 1 135 ? 13.653 -1.707 -24.056 1.00 94.69 135 ASP A N 1
ATOM 1037 C CA . ASP A 1 135 ? 14.138 -2.837 -23.253 1.00 94.69 135 ASP A CA 1
ATOM 1038 C C . ASP A 1 135 ? 14.264 -2.449 -21.770 1.00 94.69 135 ASP A C 1
ATOM 1040 O O . ASP A 1 135 ? 15.335 -2.129 -21.244 1.00 94.69 135 ASP A O 1
ATOM 1044 N N . THR A 1 136 ? 13.133 -2.496 -21.072 1.00 95.12 136 THR A N 1
ATOM 1045 C CA . THR A 1 136 ? 13.069 -2.214 -19.636 1.00 95.12 136 THR A CA 1
ATOM 1046 C C . THR A 1 136 ? 13.790 -3.249 -18.786 1.00 95.12 136 THR A C 1
ATOM 1048 O O . THR A 1 136 ? 14.219 -2.913 -17.687 1.00 95.12 136 THR A O 1
ATOM 1051 N N . ARG A 1 137 ? 13.981 -4.482 -19.278 1.00 92.56 137 ARG A N 1
ATOM 1052 C CA . ARG A 1 137 ? 14.773 -5.496 -18.565 1.00 92.56 137 ARG A CA 1
ATOM 1053 C C . ARG A 1 137 ? 16.223 -5.062 -18.493 1.00 92.56 137 ARG A C 1
ATOM 1055 O O . ARG A 1 137 ? 16.831 -5.147 -17.427 1.00 92.56 137 ARG A O 1
ATOM 1062 N N . ARG A 1 138 ? 16.783 -4.610 -19.619 1.00 90.88 138 ARG A N 1
ATOM 1063 C CA . ARG A 1 138 ? 18.135 -4.047 -19.649 1.00 90.88 138 ARG A CA 1
ATOM 1064 C C . ARG A 1 138 ? 18.222 -2.830 -18.740 1.00 90.88 138 ARG A C 1
ATOM 1066 O O . ARG A 1 138 ? 19.090 -2.817 -17.876 1.00 90.88 138 ARG A O 1
ATOM 1073 N N . TRP A 1 139 ? 17.298 -1.880 -18.868 1.00 92.38 139 TRP A N 1
ATOM 1074 C CA . TRP A 1 139 ? 17.295 -0.682 -18.028 1.00 92.38 139 TRP A CA 1
ATOM 1075 C C . TRP A 1 139 ? 17.240 -1.007 -16.524 1.00 92.38 139 TRP A C 1
ATOM 1077 O O . TRP A 1 139 ? 18.072 -0.527 -15.759 1.00 92.38 139 TRP A O 1
ATOM 1087 N N . CYS A 1 140 ? 16.334 -1.890 -16.092 1.00 91.94 140 CYS A N 1
ATOM 1088 C CA . CYS A 1 140 ? 16.247 -2.300 -14.691 1.00 91.94 140 CYS A CA 1
ATOM 1089 C C . CYS A 1 140 ? 17.570 -2.898 -14.192 1.00 91.94 140 CYS A C 1
ATOM 1091 O O . CYS A 1 140 ? 18.030 -2.528 -13.113 1.00 91.94 140 CYS A O 1
ATOM 1093 N N . ARG A 1 141 ? 18.232 -3.752 -14.990 1.00 88.69 141 ARG A N 1
ATOM 1094 C CA . ARG A 1 141 ? 19.552 -4.298 -14.629 1.00 88.69 141 ARG A CA 1
ATOM 1095 C C . ARG A 1 141 ? 20.604 -3.198 -14.465 1.00 88.69 141 ARG A C 1
ATOM 1097 O O . ARG A 1 141 ? 21.329 -3.216 -13.476 1.00 88.69 141 ARG A O 1
ATOM 1104 N N . GLN A 1 142 ? 20.659 -2.232 -15.382 1.00 88.81 142 GLN A N 1
ATOM 1105 C CA . GLN A 1 142 ? 21.639 -1.136 -15.341 1.00 88.81 142 GLN A CA 1
ATOM 1106 C C . GLN A 1 142 ? 21.503 -0.254 -14.092 1.00 88.81 142 GLN A C 1
ATOM 1108 O O . GLN A 1 142 ? 22.502 0.285 -13.627 1.00 88.81 142 GLN A O 1
ATOM 1113 N N . HIS A 1 143 ? 20.298 -0.148 -13.523 1.00 89.12 143 HIS A N 1
ATOM 1114 C CA . HIS A 1 143 ? 20.011 0.641 -12.317 1.00 89.12 143 HIS A CA 1
ATOM 1115 C C . HIS A 1 143 ? 19.800 -0.205 -11.048 1.00 89.12 143 HIS A C 1
ATOM 1117 O O . HIS A 1 143 ? 19.340 0.313 -10.028 1.00 89.12 143 HIS A O 1
ATOM 1123 N N . PHE A 1 144 ? 20.126 -1.502 -11.080 1.00 88.50 144 PHE A N 1
ATOM 1124 C CA . PHE A 1 144 ? 19.926 -2.436 -9.961 1.00 88.50 144 PHE A CA 1
ATOM 1125 C C . PHE A 1 144 ? 18.474 -2.533 -9.467 1.00 88.50 144 PHE A C 1
ATOM 1127 O O . PHE A 1 144 ? 18.229 -2.798 -8.287 1.00 88.50 144 PHE A O 1
ATOM 1134 N N . ILE A 1 145 ? 17.501 -2.361 -10.353 1.00 91.19 145 ILE A N 1
ATOM 1135 C CA . ILE A 1 145 ? 16.072 -2.478 -10.057 1.00 91.19 145 ILE A CA 1
ATOM 1136 C C . ILE A 1 145 ? 15.612 -3.912 -10.330 1.00 91.19 145 ILE A C 1
ATOM 1138 O O . ILE A 1 145 ? 15.949 -4.493 -11.361 1.00 91.19 145 ILE A O 1
ATOM 1142 N N . GLU A 1 146 ? 14.823 -4.479 -9.422 1.00 91.56 146 GLU A N 1
ATOM 1143 C CA . GLU A 1 146 ? 14.151 -5.759 -9.639 1.00 91.56 146 GLU A CA 1
ATOM 1144 C C . GLU A 1 146 ? 12.846 -5.530 -10.416 1.00 91.56 146 GLU A C 1
ATOM 1146 O O . GLU A 1 146 ? 11.840 -5.090 -9.854 1.00 91.56 146 GLU A O 1
ATOM 1151 N N . GLU A 1 147 ? 12.853 -5.811 -11.725 1.00 94.00 147 GLU A N 1
ATOM 1152 C CA . GLU A 1 147 ? 11.692 -5.555 -12.594 1.00 94.00 147 GLU A CA 1
ATOM 1153 C C . GLU A 1 147 ? 10.451 -6.326 -12.116 1.00 94.00 147 GLU A C 1
ATOM 1155 O O . GLU A 1 147 ? 9.329 -5.820 -12.199 1.00 94.00 147 GLU A O 1
ATOM 1160 N N . GLN A 1 148 ? 10.640 -7.517 -11.541 1.00 94.06 148 GLN A N 1
ATOM 1161 C CA . GLN A 1 148 ? 9.544 -8.318 -11.004 1.00 94.06 148 GLN A CA 1
ATOM 1162 C C . GLN A 1 148 ? 8.743 -7.567 -9.927 1.00 94.06 148 GLN A C 1
ATOM 1164 O O . GLN A 1 148 ? 7.515 -7.660 -9.898 1.00 94.06 148 GLN A O 1
ATOM 1169 N N . ARG A 1 149 ? 9.404 -6.743 -9.102 1.00 95.00 149 ARG A N 1
ATOM 1170 C CA . ARG A 1 149 ? 8.748 -5.932 -8.059 1.00 95.00 149 ARG A CA 1
ATOM 1171 C C . ARG A 1 149 ? 7.844 -4.854 -8.654 1.00 95.00 149 ARG A C 1
ATOM 1173 O O . ARG A 1 149 ? 6.789 -4.545 -8.099 1.00 95.00 149 ARG A O 1
ATOM 1180 N N . LEU A 1 150 ? 8.206 -4.305 -9.811 1.00 96.25 150 LEU A N 1
ATOM 1181 C CA . LEU A 1 150 ? 7.379 -3.320 -10.513 1.00 96.25 150 LEU A CA 1
ATOM 1182 C C . LEU A 1 150 ? 6.099 -3.964 -11.068 1.00 96.25 150 LEU A C 1
ATOM 1184 O O . LEU A 1 150 ? 5.014 -3.395 -10.936 1.00 96.25 150 LEU A O 1
ATOM 1188 N N . TYR A 1 151 ? 6.187 -5.189 -11.597 1.00 96.62 151 TYR A N 1
ATOM 1189 C CA . TYR A 1 151 ? 5.000 -5.951 -12.005 1.00 96.62 151 TYR A CA 1
ATOM 1190 C C . TYR A 1 151 ? 4.118 -6.357 -10.820 1.00 96.62 151 TYR A C 1
ATOM 1192 O O . TYR A 1 151 ? 2.893 -6.242 -10.903 1.00 96.62 151 TYR A O 1
ATOM 1200 N N . GLU A 1 152 ? 4.716 -6.803 -9.712 1.00 96.94 152 GLU A N 1
ATOM 1201 C CA . GLU A 1 152 ? 3.987 -7.082 -8.466 1.00 96.94 152 GLU A CA 1
ATOM 1202 C C . GLU A 1 152 ? 3.234 -5.836 -7.983 1.00 96.94 152 GLU A C 1
ATOM 1204 O O . GLU A 1 152 ? 2.054 -5.926 -7.642 1.00 96.94 152 GLU A O 1
ATOM 1209 N N . THR A 1 153 ? 3.864 -4.660 -8.070 1.00 96.94 153 THR A N 1
ATOM 1210 C CA . THR A 1 153 ? 3.228 -3.378 -7.729 1.00 96.94 153 THR A CA 1
ATOM 1211 C C . THR A 1 153 ? 1.997 -3.115 -8.596 1.00 96.94 153 THR A C 1
ATOM 1213 O O . THR A 1 153 ? 0.945 -2.780 -8.057 1.00 96.94 153 THR A O 1
ATOM 1216 N N . ILE A 1 154 ? 2.075 -3.311 -9.921 1.00 97.00 154 ILE A N 1
ATOM 1217 C CA . ILE A 1 154 ? 0.902 -3.183 -10.811 1.00 97.00 154 ILE A CA 1
ATOM 1218 C C . ILE A 1 154 ? -0.218 -4.137 -10.383 1.00 97.00 154 ILE A C 1
ATOM 1220 O O . ILE A 1 154 ? -1.386 -3.744 -10.339 1.00 97.00 154 ILE A O 1
ATOM 1224 N N . LYS A 1 155 ? 0.125 -5.392 -10.075 1.00 96.69 155 LYS A N 1
ATOM 1225 C CA . LYS A 1 155 ? -0.856 -6.413 -9.692 1.00 96.69 155 LYS A CA 1
ATOM 1226 C C . LYS A 1 155 ? -1.588 -6.023 -8.407 1.00 96.69 155 LYS A C 1
ATOM 1228 O O . LYS A 1 155 ? -2.815 -6.079 -8.387 1.00 96.69 155 LYS A O 1
ATOM 1233 N N . ILE A 1 156 ? -0.858 -5.603 -7.374 1.00 96.00 156 ILE A N 1
ATOM 1234 C CA . ILE A 1 156 ? -1.444 -5.184 -6.091 1.00 96.00 156 ILE A CA 1
ATOM 1235 C C . ILE A 1 156 ? -2.240 -3.888 -6.256 1.00 96.00 156 ILE A C 1
ATOM 1237 O O . ILE A 1 156 ? -3.365 -3.795 -5.771 1.00 96.00 156 ILE A O 1
ATOM 1241 N N . LYS A 1 157 ? -1.722 -2.916 -7.016 1.00 96.19 157 LYS A N 1
ATOM 1242 C CA . LYS A 1 157 ? -2.453 -1.686 -7.345 1.00 96.19 157 LYS A CA 1
ATOM 1243 C C . LYS A 1 157 ? -3.818 -2.000 -7.959 1.00 96.19 157 LYS A C 1
ATOM 1245 O O . LYS A 1 157 ? -4.819 -1.433 -7.532 1.00 96.19 157 LYS A O 1
ATOM 1250 N N . ARG A 1 158 ? -3.876 -2.940 -8.912 1.00 95.69 158 ARG A N 1
ATOM 1251 C CA . ARG A 1 158 ? -5.139 -3.377 -9.526 1.00 95.69 158 ARG A CA 1
ATOM 1252 C C . ARG A 1 158 ? -6.093 -3.997 -8.503 1.00 95.69 158 ARG A C 1
ATOM 1254 O O . ARG A 1 158 ? -7.272 -3.665 -8.523 1.00 95.69 158 ARG A O 1
ATOM 1261 N N . GLN A 1 159 ? -5.586 -4.829 -7.593 1.00 94.88 159 GLN A N 1
ATOM 1262 C CA . GLN A 1 159 ? -6.392 -5.406 -6.509 1.00 94.88 159 GLN A CA 1
ATOM 1263 C C . GLN A 1 159 ? -6.982 -4.321 -5.599 1.00 94.88 159 GLN A C 1
ATOM 1265 O O . GLN A 1 159 ? -8.145 -4.412 -5.217 1.00 94.88 159 GLN A O 1
ATOM 1270 N N . PHE A 1 160 ? -6.227 -3.262 -5.292 1.00 94.75 160 PHE A N 1
ATOM 1271 C CA . PHE A 1 160 ? -6.759 -2.118 -4.545 1.00 94.75 160 PHE A CA 1
ATOM 1272 C C . PHE A 1 160 ? -7.830 -1.361 -5.330 1.00 94.75 160 PHE A C 1
ATOM 1274 O O . PHE A 1 160 ? -8.856 -0.990 -4.767 1.00 94.75 160 PHE A O 1
ATOM 1281 N N . THR A 1 161 ? -7.637 -1.163 -6.635 1.00 93.50 161 THR A N 1
ATOM 1282 C CA . THR A 1 161 ? -8.653 -0.542 -7.495 1.00 93.50 161 THR A CA 1
ATOM 1283 C C . THR A 1 161 ? -9.951 -1.355 -7.531 1.00 93.50 161 THR A C 1
ATOM 1285 O O . THR A 1 161 ? -11.033 -0.779 -7.447 1.00 93.50 161 THR A O 1
ATOM 1288 N N . GLU A 1 162 ? -9.858 -2.679 -7.659 1.00 92.56 162 GLU A N 1
ATOM 1289 C CA . GLU A 1 162 ? -11.008 -3.596 -7.640 1.00 92.56 162 GLU A CA 1
ATOM 1290 C C . GLU A 1 162 ? -11.729 -3.537 -6.286 1.00 92.56 162 GLU A C 1
ATOM 1292 O O . GLU A 1 162 ? -12.925 -3.266 -6.239 1.00 92.56 162 GLU A O 1
ATOM 1297 N N . MET A 1 163 ? -10.978 -3.636 -5.189 1.00 91.12 163 MET A N 1
ATOM 1298 C CA . MET A 1 163 ? -11.492 -3.511 -3.822 1.00 91.12 163 MET A CA 1
ATOM 1299 C C . MET A 1 163 ? -12.249 -2.196 -3.586 1.00 91.12 163 MET A C 1
ATOM 1301 O O . MET A 1 163 ? -13.328 -2.200 -2.997 1.00 91.12 163 MET A O 1
ATOM 1305 N N . LEU A 1 164 ? -11.720 -1.065 -4.063 1.00 90.81 164 LEU A N 1
ATOM 1306 C CA . LEU A 1 164 ? -12.392 0.231 -3.929 1.00 90.81 164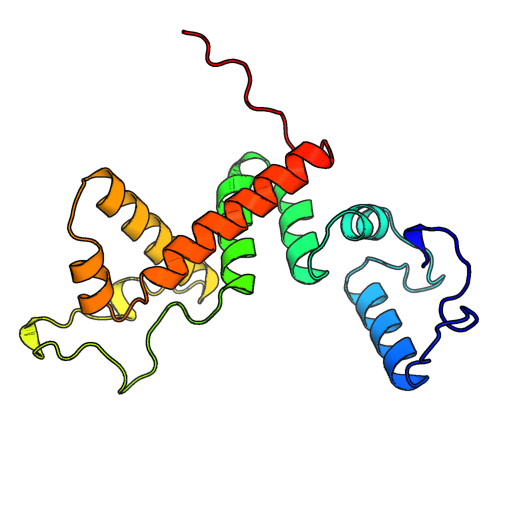 LEU A CA 1
ATOM 1307 C C . LEU A 1 164 ? -13.684 0.323 -4.746 1.00 90.81 164 LEU A C 1
ATOM 1309 O O . LEU A 1 164 ? -14.634 0.975 -4.309 1.00 90.81 164 LEU A O 1
ATOM 1313 N N . ARG A 1 165 ? -13.738 -0.319 -5.918 1.00 89.56 165 ARG A N 1
ATOM 1314 C CA . ARG A 1 165 ? -14.971 -0.404 -6.718 1.00 89.56 165 ARG A CA 1
ATOM 1315 C C . ARG A 1 165 ? -16.024 -1.246 -6.010 1.00 89.56 165 ARG A C 1
ATOM 1317 O O . ARG A 1 165 ? -17.182 -0.837 -5.971 1.00 89.56 165 ARG A O 1
ATOM 1324 N N . ASP A 1 166 ? -15.622 -2.374 -5.434 1.00 87.81 166 ASP A N 1
ATOM 1325 C CA . ASP A 1 166 ? -16.522 -3.274 -4.708 1.00 87.81 166 ASP A CA 1
ATOM 1326 C C . ASP A 1 166 ? -17.077 -2.613 -3.438 1.00 87.81 166 ASP A C 1
ATOM 1328 O O . ASP A 1 166 ? -18.257 -2.765 -3.126 1.00 87.81 166 ASP A O 1
ATOM 1332 N N . ALA A 1 167 ? -16.265 -1.797 -2.759 1.00 84.56 167 ALA A N 1
ATOM 1333 C CA . ALA A 1 167 ? -16.684 -0.987 -1.614 1.00 84.56 167 ALA A CA 1
ATOM 1334 C C . ALA A 1 167 ? -17.523 0.256 -1.992 1.00 84.56 167 ALA A C 1
ATOM 1336 O O . ALA A 1 167 ? -17.973 0.985 -1.109 1.00 84.56 167 ALA A O 1
ATOM 1337 N N . GLY A 1 168 ? -17.720 0.541 -3.286 1.00 84.25 168 GLY A N 1
ATOM 1338 C CA . GLY A 1 168 ? -18.444 1.729 -3.758 1.00 84.25 168 GLY A CA 1
ATOM 1339 C C . GLY A 1 168 ? -17.706 3.057 -3.536 1.00 84.25 168 GLY A C 1
ATOM 1340 O O . GLY A 1 168 ? -18.313 4.120 -3.647 1.00 84.25 168 GLY A O 1
ATOM 1341 N N . LEU A 1 169 ? -16.405 3.007 -3.235 1.00 81.62 169 LEU A N 1
ATOM 1342 C CA . LEU A 1 169 ? -15.549 4.172 -2.979 1.00 81.62 169 LEU A CA 1
ATOM 1343 C C . LEU A 1 169 ? -14.906 4.736 -4.255 1.00 81.62 169 LEU A C 1
ATOM 1345 O O . LEU A 1 169 ? -14.337 5.824 -4.230 1.00 81.62 169 LEU A O 1
ATOM 1349 N N . MET A 1 170 ? -15.000 4.014 -5.374 1.00 80.94 170 MET A N 1
ATOM 1350 C CA . MET A 1 170 ? -14.541 4.472 -6.683 1.00 80.94 170 MET A CA 1
ATOM 1351 C C . MET A 1 170 ? -15.611 4.209 -7.743 1.00 80.94 170 MET A C 1
ATOM 1353 O O . MET A 1 170 ? -16.203 3.128 -7.785 1.00 80.94 170 MET A O 1
ATOM 1357 N N . ALA A 1 171 ? -15.837 5.180 -8.630 1.00 70.19 171 ALA A N 1
ATOM 1358 C CA . ALA A 1 171 ? -16.742 5.000 -9.757 1.00 70.19 171 ALA A CA 1
ATOM 1359 C C . ALA A 1 171 ? -16.271 3.833 -10.644 1.00 70.19 171 ALA A C 1
ATOM 1361 O O . ALA A 1 171 ? -15.074 3.658 -10.907 1.00 70.19 171 ALA A O 1
ATOM 1362 N N . LYS A 1 172 ? -17.223 3.029 -11.131 1.00 59.41 172 LYS A N 1
ATOM 1363 C CA . LYS A 1 172 ? -16.937 2.097 -12.224 1.00 59.41 172 LYS A CA 1
ATOM 1364 C C . LYS A 1 172 ? -16.525 2.932 -13.441 1.00 59.41 172 LYS A C 1
ATOM 1366 O O . LYS A 1 172 ? -17.148 3.974 -13.657 1.00 59.41 172 LYS A O 1
ATOM 1371 N N . PRO A 1 173 ? -15.497 2.526 -14.212 1.00 56.41 173 PRO A N 1
ATOM 1372 C CA . PRO A 1 173 ? -15.241 3.179 -15.487 1.00 56.41 173 PRO A CA 1
ATOM 1373 C C . PRO A 1 173 ? -16.559 3.161 -16.265 1.00 56.41 173 PRO A C 1
ATOM 1375 O O . PRO A 1 173 ? -17.213 2.116 -16.347 1.00 56.41 173 PRO A O 1
ATOM 1378 N N . GLY A 1 174 ? -17.001 4.340 -16.711 1.00 50.06 174 GLY A N 1
ATOM 1379 C CA . GLY A 1 174 ? -18.168 4.443 -17.580 1.00 50.06 174 GLY A CA 1
ATOM 1380 C C . GLY A 1 174 ? -17.964 3.561 -18.815 1.00 50.06 174 GLY A C 1
ATOM 1381 O O . GLY A 1 174 ? -16.818 3.223 -19.121 1.00 50.06 174 GLY A O 1
ATOM 1382 N N . PRO A 1 175 ? -19.039 3.144 -19.504 1.00 41.62 175 PRO A N 1
ATOM 1383 C CA . PRO A 1 175 ? -18.873 2.442 -20.769 1.00 41.62 175 PRO A CA 1
ATOM 1384 C C . PRO A 1 175 ? -17.972 3.293 -21.668 1.00 41.62 175 PRO A C 1
ATOM 1386 O O . PRO A 1 175 ? -18.210 4.497 -21.779 1.00 41.62 175 PRO A O 1
ATOM 1389 N N . ASP A 1 176 ? -16.933 2.679 -22.244 1.00 47.47 176 ASP A N 1
ATOM 1390 C CA . ASP A 1 176 ? -16.126 3.311 -23.286 1.00 47.47 176 ASP A CA 1
ATOM 1391 C C . ASP A 1 176 ? -17.105 3.860 -24.325 1.00 47.47 176 ASP A C 1
ATOM 1393 O O . ASP A 1 176 ? -17.843 3.105 -24.967 1.00 47.47 176 ASP A O 1
ATOM 1397 N N . VAL A 1 177 ? -17.194 5.187 -24.405 1.00 39.38 177 VAL A N 1
ATOM 1398 C CA . VAL A 1 177 ? -17.938 5.830 -25.479 1.00 39.38 177 VAL A CA 1
ATOM 1399 C C . VAL A 1 177 ? -17.090 5.600 -26.733 1.00 39.38 177 VAL A C 1
ATOM 1401 O O . VAL A 1 177 ? -15.909 5.954 -26.698 1.00 39.38 177 VAL A O 1
ATOM 1404 N N . PRO A 1 178 ? -17.644 4.939 -27.765 1.00 44.75 178 PRO A N 1
ATOM 1405 C CA . PRO A 1 178 ? -16.899 4.528 -28.953 1.00 44.75 178 PRO A CA 1
ATOM 1406 C C . PRO A 1 178 ? -16.283 5.701 -29.720 1.00 44.75 178 PRO A C 1
ATOM 1408 O O . PRO A 1 178 ? -16.859 6.814 -29.682 1.00 44.75 178 PRO A O 1
#

Sequence (178 aa):
INALRLGDPRAFPILERPSYQVLEDAIKELKKTGALSDGTEQITPMGCLLAQLPVDIPVGKIIVLGCILAETLDTVLTLAASFCVQGLFHKKGSGPGLTPEEVTDRHLYDSPHGDCFTFLRVFGEWVHRKGRREDTRRWCRQHFIEEQRLYETIKIKRQFTEMLRDAGLMAKPGPDVP

Secondary structure (DSSP, 8-state):
-GGGT---TTTS--SSPPPHHHHHHHHHHHHHTTSB-TTT-PBPHHHHHHTTSSS-HHHHHHHHHHHHSGGGHHHHHHHHHHHHH---BPPTT---S--TTTPPPGGGG--TT-HHHHHHHHHHHHHHHHHTT--HHHHHHHTTB-HHHHHHHHHHHHHHHHHHHHTTSSPPPPP---

Foldseek 3Di:
DQLVVPDDPVPDDDVDDDDPVVVVVVLVVCCVLVQAPPPPRHGDPLVNQLVLDPDDSVLSSLQLVLLVVVVCNLLSLLLSLLVVLDDFFDDPPRAPPDDPVLADALCPQPDPVDDSSSSSSVLVVLVVCVVVVHPSVSVCRNNRGDVVSSVSSVVSSVVSVVSCVVVVSDDDPDPPPD